Protein AF-A0A382MB80-F1 (afdb_monomer_lite)

Sequence (82 aa):
MPQILLKKLVKSLKRYNLKIYKLPVSEKTKTLNVANKIIEQLLQDNFNRSDCIISFGGGIVGDLSAFISSVTKRGMKFINIP

Radius of gyration: 12.39 Å; chains: 1; bounding box: 31×18×29 Å

Organism: NCBI:txid408172

pLDDT: mean 89.7, std 8.46, range [58.44, 97.31]

Structure (mmCIF, N/CA/C/O backbone):
data_AF-A0A382MB80-F1
#
_entry.id   AF-A0A382MB80-F1
#
loop_
_atom_site.group_PDB
_atom_site.id
_atom_site.type_symbol
_atom_site.label_atom_id
_atom_site.label_alt_id
_atom_site.label_comp_id
_atom_site.label_asym_id
_atom_site.label_entity_id
_atom_site.label_seq_id
_atom_site.pdbx_PDB_ins_code
_atom_site.Cartn_x
_atom_site.Cartn_y
_atom_site.Cartn_z
_atom_site.occupancy
_atom_site.B_iso_or_equiv
_atom_site.auth_seq_id
_atom_site.auth_comp_id
_atom_site.auth_asym_id
_atom_site.auth_atom_id
_atom_site.pdbx_PDB_model_num
ATOM 1 N N . MET A 1 1 ? 1.896 6.017 -13.391 1.00 58.44 1 MET A N 1
ATOM 2 C CA . MET A 1 1 ? 0.650 5.459 -12.819 1.00 58.44 1 MET A CA 1
ATOM 3 C C . MET A 1 1 ? -0.542 6.306 -13.260 1.00 58.44 1 MET A C 1
ATOM 5 O O . MET A 1 1 ? -0.388 7.526 -13.249 1.00 58.44 1 MET A O 1
ATOM 9 N N . PRO A 1 2 ? -1.701 5.733 -13.640 1.00 68.00 2 PRO A N 1
ATOM 10 C CA . PRO A 1 2 ? -2.856 6.523 -14.063 1.00 68.00 2 PRO A CA 1
ATOM 11 C C . PRO A 1 2 ? -3.400 7.339 -12.883 1.00 68.00 2 PRO A C 1
ATOM 13 O O . PRO A 1 2 ? -3.956 6.784 -11.935 1.00 68.00 2 PRO A O 1
ATOM 16 N N . GLN A 1 3 ? -3.263 8.668 -12.933 1.00 75.62 3 GLN A N 1
ATOM 17 C CA . GLN A 1 3 ? -3.715 9.570 -11.859 1.00 75.62 3 GLN A CA 1
ATOM 18 C C . GLN A 1 3 ? -5.214 9.413 -11.538 1.00 75.62 3 GLN A C 1
ATOM 20 O O . GLN A 1 3 ? -5.647 9.703 -10.424 1.00 75.62 3 GLN A O 1
ATOM 25 N N . ILE A 1 4 ? -6.007 8.927 -12.496 1.00 84.31 4 ILE A N 1
ATOM 26 C CA . ILE A 1 4 ? -7.452 8.713 -12.362 1.00 84.31 4 ILE A CA 1
ATOM 27 C C . ILE A 1 4 ? -7.771 7.624 -11.328 1.00 84.31 4 ILE A C 1
ATOM 29 O O . ILE A 1 4 ? -8.659 7.813 -10.496 1.00 84.31 4 ILE A O 1
ATOM 33 N N . LEU A 1 5 ? -7.052 6.497 -11.348 1.00 87.19 5 LEU A N 1
ATOM 34 C CA . LEU A 1 5 ? -7.337 5.379 -10.443 1.00 87.19 5 LEU A CA 1
ATOM 35 C C . LEU A 1 5 ? -6.944 5.718 -9.003 1.00 87.19 5 LEU A C 1
ATOM 37 O O . LEU A 1 5 ? -7.721 5.468 -8.084 1.00 87.19 5 LEU A O 1
ATOM 41 N N . LEU A 1 6 ? -5.806 6.395 -8.818 1.00 86.94 6 LEU A N 1
ATOM 42 C CA . LEU A 1 6 ? -5.395 6.887 -7.503 1.00 86.94 6 LEU A CA 1
ATOM 43 C C . LEU A 1 6 ? -6.446 7.842 -6.916 1.00 86.94 6 LEU A C 1
ATOM 45 O O . LEU A 1 6 ? -6.825 7.705 -5.756 1.00 86.94 6 LEU A O 1
ATOM 49 N N . LYS A 1 7 ? -6.979 8.770 -7.725 1.00 89.31 7 LYS A N 1
ATOM 50 C CA . LYS A 1 7 ? -8.059 9.675 -7.293 1.00 89.31 7 LYS A CA 1
ATOM 51 C C . LYS A 1 7 ? -9.314 8.911 -6.856 1.00 89.31 7 LYS A C 1
ATOM 53 O O . LYS A 1 7 ? -9.909 9.263 -5.839 1.00 89.31 7 LYS A O 1
ATOM 58 N N . LYS A 1 8 ? -9.714 7.863 -7.589 1.00 92.00 8 LYS A N 1
ATOM 59 C CA . LYS A 1 8 ? -10.858 7.012 -7.211 1.00 92.00 8 LYS A CA 1
ATOM 60 C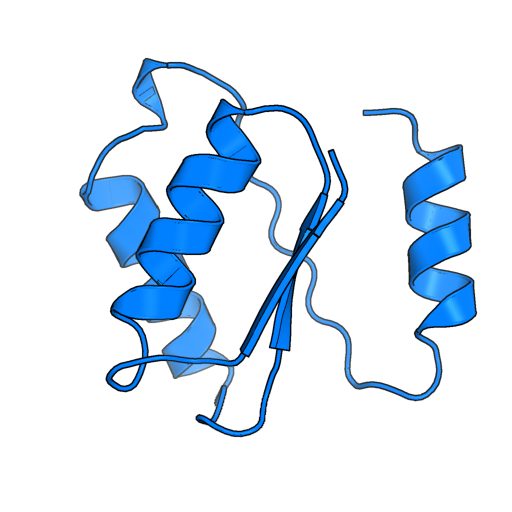 C . LYS A 1 8 ? -10.614 6.273 -5.892 1.00 92.00 8 LYS A C 1
ATOM 62 O O . LYS A 1 8 ? -11.510 6.246 -5.046 1.00 92.00 8 LYS A O 1
ATOM 67 N N . LEU A 1 9 ? -9.415 5.724 -5.699 1.00 90.88 9 LEU A N 1
ATOM 68 C CA . LEU A 1 9 ? -9.044 5.014 -4.474 1.00 90.88 9 LEU A CA 1
ATOM 69 C C . LEU A 1 9 ? -9.070 5.952 -3.260 1.00 90.88 9 LEU A C 1
ATOM 71 O O . LEU A 1 9 ? -9.765 5.676 -2.285 1.00 90.88 9 LEU A O 1
ATOM 75 N N . VAL A 1 10 ? -8.411 7.110 -3.360 1.00 91.50 10 VAL A N 1
ATOM 76 C CA . VAL A 1 10 ? -8.395 8.127 -2.294 1.00 91.50 10 VAL A CA 1
ATOM 77 C C . VAL A 1 10 ? -9.814 8.593 -1.955 1.00 91.50 10 VAL A C 1
ATOM 79 O O . VAL A 1 10 ? -10.174 8.681 -0.784 1.00 91.50 10 VAL A O 1
ATOM 82 N N . LYS A 1 11 ? -10.670 8.813 -2.964 1.00 93.75 11 LYS A N 1
ATOM 83 C CA . LYS A 1 11 ? -12.078 9.189 -2.747 1.00 93.75 11 LYS A CA 1
ATOM 84 C C . LYS A 1 11 ? -12.876 8.102 -2.019 1.00 93.75 11 LYS A C 1
ATOM 86 O O . LYS A 1 11 ? -13.768 8.433 -1.239 1.00 93.75 11 LYS A O 1
ATOM 91 N N . SER A 1 12 ? -12.573 6.831 -2.268 1.00 93.56 12 SER A N 1
ATOM 92 C CA . SER A 1 12 ? -13.247 5.693 -1.626 1.00 93.56 12 SER A CA 1
ATOM 93 C C . SER A 1 12 ? -12.792 5.505 -0.176 1.00 93.56 12 SER A C 1
ATOM 95 O O . SER A 1 12 ? -13.589 5.126 0.677 1.00 93.56 12 SER A O 1
ATOM 97 N N . LEU A 1 13 ? -11.540 5.860 0.123 1.00 94.31 13 LEU A N 1
ATOM 98 C CA . LEU A 1 13 ? -10.932 5.738 1.448 1.00 94.31 13 LEU A CA 1
ATOM 99 C C . LEU A 1 13 ? -10.980 7.030 2.283 1.00 94.31 13 LEU A C 1
ATOM 101 O O . LEU A 1 13 ? -10.342 7.113 3.325 1.00 94.31 13 LEU A O 1
ATOM 105 N N . LYS A 1 14 ? -11.783 8.021 1.883 1.00 92.12 14 LYS A N 1
ATOM 106 C CA . LYS A 1 14 ? -11.936 9.329 2.555 1.00 92.12 14 LYS A CA 1
ATOM 107 C C . LYS A 1 14 ? -12.314 9.287 4.046 1.00 92.12 14 LYS A C 1
ATOM 109 O O . LYS A 1 14 ? -12.261 10.312 4.710 1.00 92.12 14 LYS A O 1
ATOM 114 N N . ARG A 1 15 ? -12.753 8.131 4.557 1.00 94.50 15 ARG A N 1
ATOM 115 C CA . ARG A 1 15 ? -13.076 7.909 5.978 1.00 94.50 15 ARG A CA 1
ATOM 116 C C . ARG A 1 15 ? -11.848 7.563 6.831 1.00 94.50 15 ARG A C 1
ATOM 118 O O . ARG A 1 15 ? -11.968 7.516 8.048 1.00 94.50 15 ARG A O 1
ATOM 125 N N . TYR A 1 16 ? -10.703 7.302 6.206 1.00 93.12 16 TYR A N 1
ATOM 126 C CA . TYR A 1 16 ? -9.453 6.943 6.870 1.00 93.12 16 TYR A CA 1
ATOM 127 C C . TYR A 1 16 ? -8.457 8.103 6.815 1.00 93.12 16 TYR A C 1
ATOM 129 O O . TYR A 1 16 ? -8.495 8.924 5.898 1.00 93.12 16 TYR A O 1
ATOM 137 N N . ASN A 1 17 ? -7.529 8.146 7.774 1.00 93.50 17 ASN A N 1
ATOM 138 C CA . ASN A 1 17 ? -6.392 9.059 7.721 1.00 93.50 17 ASN A CA 1
ATOM 139 C C . ASN A 1 17 ? -5.348 8.516 6.735 1.00 93.50 17 ASN A C 1
ATOM 141 O O . ASN A 1 17 ? -4.593 7.600 7.055 1.00 93.50 17 ASN A O 1
ATOM 145 N N . LEU A 1 18 ? -5.356 9.035 5.509 1.00 93.94 18 LEU A N 1
ATOM 146 C CA . LEU A 1 18 ? -4.522 8.529 4.423 1.00 93.94 18 LEU A CA 1
ATOM 147 C C . LEU A 1 18 ? -3.174 9.245 4.373 1.00 93.94 18 LEU A C 1
ATOM 149 O O . LEU A 1 18 ? -3.119 10.464 4.221 1.00 93.94 18 LEU A O 1
ATOM 153 N N . LYS A 1 19 ? -2.089 8.466 4.373 1.00 94.12 19 LYS A N 1
ATOM 154 C CA . LYS A 1 19 ? -0.753 8.932 3.983 1.00 94.12 19 LYS A CA 1
ATOM 155 C C . LYS A 1 19 ? -0.323 8.240 2.696 1.00 94.12 19 LYS A C 1
ATOM 157 O O . LYS A 1 19 ? -0.486 7.033 2.544 1.00 94.12 19 LYS A O 1
ATOM 162 N N . ILE A 1 20 ? 0.174 9.028 1.743 1.00 92.44 20 ILE A N 1
ATOM 163 C CA . ILE A 1 20 ? 0.555 8.549 0.411 1.00 92.44 20 ILE A CA 1
ATOM 164 C C . ILE A 1 20 ? 2.073 8.614 0.287 1.00 92.44 20 ILE A C 1
ATOM 166 O O . ILE A 1 20 ? 2.642 9.700 0.189 1.00 92.44 20 ILE A O 1
ATOM 170 N N . TYR A 1 21 ? 2.708 7.449 0.204 1.00 91.12 21 TYR A N 1
ATOM 171 C CA . TYR A 1 21 ? 4.138 7.323 -0.061 1.00 91.12 21 TYR A CA 1
ATOM 172 C C . TYR A 1 21 ? 4.354 6.996 -1.535 1.00 91.12 21 TYR A C 1
ATOM 174 O O . TYR A 1 21 ? 3.794 6.037 -2.066 1.00 91.12 21 TYR A O 1
ATOM 182 N N . LYS A 1 22 ? 5.156 7.812 -2.221 1.00 87.88 22 LYS A N 1
ATOM 183 C CA . LYS A 1 22 ? 5.522 7.576 -3.621 1.00 87.88 22 LYS A CA 1
ATOM 184 C C . LYS A 1 22 ? 6.884 6.902 -3.675 1.00 87.88 22 LYS A C 1
ATOM 186 O O . LYS A 1 22 ? 7.865 7.453 -3.184 1.00 87.88 22 LYS A O 1
ATOM 191 N N . LEU A 1 23 ? 6.934 5.739 -4.313 1.00 81.06 23 LEU A N 1
ATOM 192 C CA . LEU A 1 23 ? 8.158 4.975 -4.526 1.00 81.06 23 LEU A CA 1
ATOM 193 C C . LEU A 1 23 ? 8.635 5.129 -5.979 1.00 81.06 23 LEU A C 1
ATOM 195 O O . LEU A 1 23 ? 7.814 5.022 -6.895 1.00 81.06 23 LEU A O 1
ATOM 199 N N . PRO A 1 24 ? 9.937 5.365 -6.224 1.00 73.25 24 PRO A N 1
ATOM 200 C CA . PRO A 1 24 ? 10.488 5.320 -7.574 1.00 73.25 24 PRO A CA 1
ATOM 201 C C . PRO A 1 24 ? 10.471 3.873 -8.084 1.00 73.25 24 PRO A 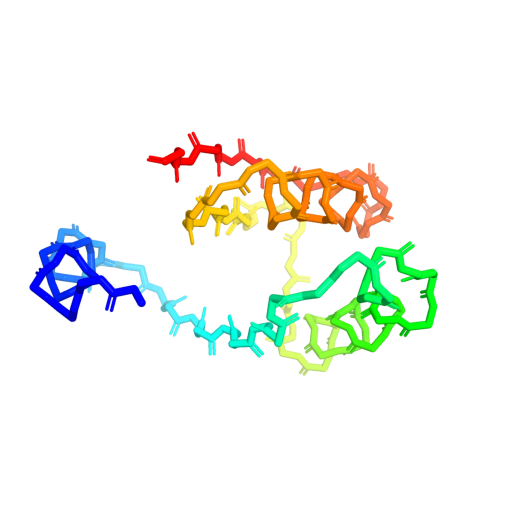C 1
ATOM 203 O O 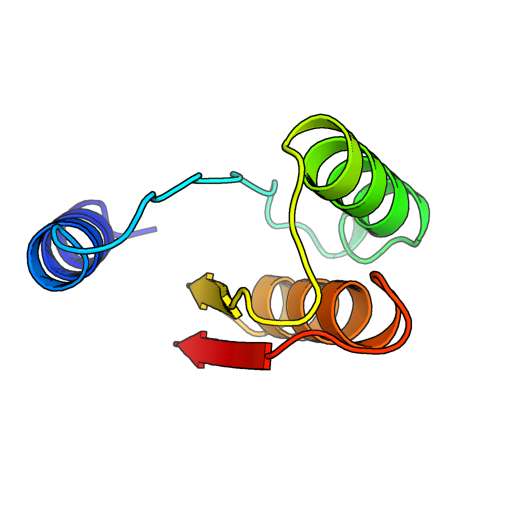. PRO A 1 24 ? 11.045 2.986 -7.463 1.00 73.25 24 PRO A O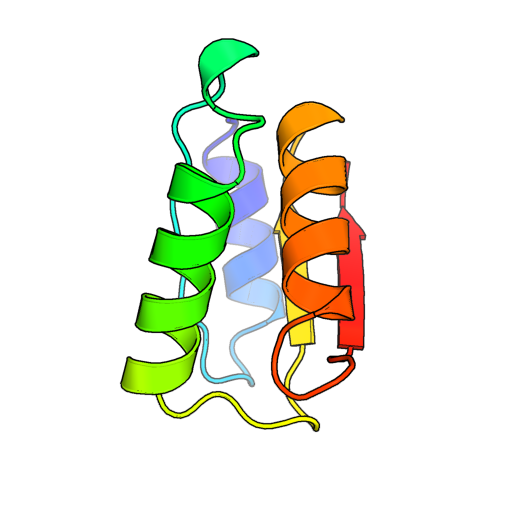 1
ATOM 206 N N . VAL A 1 25 ? 9.817 3.602 -9.211 1.00 68.50 25 VAL 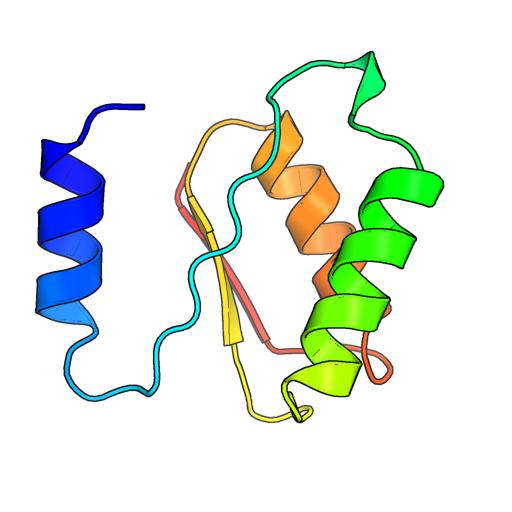A N 1
ATOM 207 C CA . VAL A 1 25 ? 9.681 2.230 -9.728 1.00 68.50 25 VAL A CA 1
ATOM 208 C C . VAL A 1 25 ? 10.923 1.871 -10.547 1.00 68.50 25 VAL A C 1
ATOM 210 O O . VAL A 1 25 ? 11.058 2.281 -11.694 1.00 68.50 25 VAL A O 1
ATOM 213 N N . SER A 1 26 ? 11.844 1.125 -9.943 1.00 73.06 26 SER A N 1
ATOM 214 C CA . SER A 1 26 ? 13.007 0.514 -10.596 1.00 73.06 26 SER A CA 1
ATOM 215 C C . SER A 1 26 ? 13.324 -0.802 -9.887 1.00 73.06 26 SER A C 1
ATOM 217 O O . SER A 1 26 ? 13.090 -0.913 -8.685 1.00 73.06 26 SER A O 1
ATOM 219 N N . GLU A 1 27 ? 13.890 -1.792 -10.580 1.00 66.31 27 GLU A N 1
ATOM 220 C CA . GLU A 1 27 ? 14.428 -2.989 -9.910 1.00 66.31 27 GLU A CA 1
ATOM 221 C C . GLU A 1 27 ? 15.489 -2.628 -8.865 1.00 66.31 27 GLU A C 1
ATOM 223 O O . GLU A 1 27 ? 15.538 -3.232 -7.797 1.00 66.31 27 GLU A O 1
ATOM 228 N N . LYS A 1 28 ? 16.254 -1.553 -9.102 1.00 68.19 28 LYS A N 1
ATOM 229 C CA . LYS A 1 28 ? 17.206 -1.003 -8.123 1.00 68.19 28 LYS A CA 1
ATOM 230 C C . LYS A 1 28 ? 16.524 -0.511 -6.838 1.00 68.19 28 LYS A C 1
ATOM 232 O O . LYS A 1 28 ? 17.181 -0.352 -5.812 1.00 68.19 28 LYS A O 1
ATOM 237 N N . THR A 1 29 ? 15.213 -0.273 -6.875 1.00 67.00 29 THR A N 1
ATOM 238 C CA . THR A 1 29 ? 14.412 0.135 -5.716 1.00 67.00 29 THR A CA 1
ATOM 239 C C . THR A 1 29 ? 14.015 -1.056 -4.836 1.00 67.00 29 THR A C 1
ATOM 241 O O . THR A 1 29 ? 13.640 -0.849 -3.684 1.00 67.00 29 THR A O 1
ATOM 244 N N . LYS A 1 30 ? 14.140 -2.308 -5.309 1.00 71.94 30 LYS A N 1
ATOM 245 C CA . LYS A 1 30 ? 13.906 -3.521 -4.502 1.00 71.94 30 LYS A CA 1
ATOM 246 C C . LYS A 1 30 ? 15.106 -3.799 -3.586 1.00 71.94 30 LYS A C 1
ATOM 248 O O . LYS A 1 30 ? 15.756 -4.835 -3.663 1.00 71.94 30 LYS A O 1
ATOM 253 N N . THR A 1 31 ? 15.426 -2.831 -2.735 1.00 83.81 31 THR A N 1
ATOM 254 C CA . THR A 1 31 ? 16.550 -2.883 -1.799 1.00 83.81 31 THR A CA 1
ATOM 255 C C . THR A 1 31 ? 16.077 -2.638 -0.374 1.00 83.81 31 THR A C 1
ATOM 257 O O . THR A 1 31 ? 15.122 -1.896 -0.126 1.00 83.81 31 THR A O 1
ATOM 260 N N . LEU A 1 32 ? 16.786 -3.240 0.583 1.00 87.31 32 LEU A N 1
ATOM 261 C CA . LEU A 1 32 ? 16.502 -3.065 2.007 1.00 87.31 32 LEU A CA 1
ATOM 262 C C . LEU A 1 32 ? 16.621 -1.601 2.443 1.00 87.31 32 LEU A C 1
ATOM 264 O O . LEU A 1 32 ? 15.851 -1.165 3.288 1.00 87.31 32 LEU A O 1
ATOM 268 N N . ASN A 1 33 ? 17.501 -0.810 1.824 1.00 89.62 33 ASN A N 1
ATOM 269 C CA . ASN A 1 33 ? 17.617 0.619 2.127 1.00 89.62 33 ASN A CA 1
ATOM 270 C C . ASN A 1 33 ? 16.319 1.382 1.846 1.00 89.62 33 ASN A C 1
ATOM 272 O O . ASN A 1 33 ? 15.924 2.236 2.638 1.00 89.62 33 ASN A O 1
ATOM 276 N N . VAL A 1 34 ? 15.639 1.079 0.736 1.00 88.44 34 VAL A N 1
ATOM 277 C CA . VAL A 1 34 ? 14.362 1.730 0.423 1.00 88.44 34 VAL A CA 1
ATOM 278 C C . VAL A 1 34 ? 13.274 1.243 1.374 1.00 88.44 34 VAL A C 1
ATOM 280 O O . VAL A 1 34 ? 12.503 2.064 1.866 1.00 88.44 34 VAL A O 1
ATOM 283 N N . ALA A 1 35 ? 13.242 -0.058 1.681 1.00 91.75 35 ALA A N 1
ATOM 284 C CA . ALA A 1 35 ? 12.321 -0.597 2.678 1.00 91.75 35 ALA A CA 1
ATOM 285 C C . ALA A 1 35 ? 12.497 0.104 4.034 1.00 91.75 35 ALA A C 1
ATOM 287 O O . ALA A 1 35 ? 11.528 0.633 4.571 1.00 91.75 35 ALA A O 1
ATOM 288 N N . ASN A 1 36 ? 13.733 0.194 4.531 1.00 92.94 36 ASN A N 1
ATOM 289 C CA . ASN A 1 36 ? 14.071 0.851 5.792 1.00 92.94 36 ASN A CA 1
ATOM 290 C C . ASN A 1 36 ? 13.641 2.317 5.804 1.00 92.94 36 ASN A C 1
ATOM 292 O O . ASN A 1 36 ? 13.000 2.746 6.757 1.00 92.94 36 ASN A O 1
ATOM 296 N N . LYS A 1 37 ? 13.885 3.058 4.718 1.00 92.88 37 LYS A N 1
ATOM 297 C CA . LYS A 1 37 ? 13.450 4.455 4.608 1.00 92.88 37 LYS A CA 1
ATOM 298 C C . LYS A 1 37 ? 11.932 4.610 4.747 1.00 92.88 37 LYS A C 1
ATOM 300 O O . LYS A 1 37 ? 11.471 5.543 5.398 1.00 92.88 37 LYS A O 1
ATOM 305 N N . ILE A 1 38 ? 11.145 3.715 4.147 1.00 93.38 38 ILE A N 1
ATOM 306 C CA . ILE A 1 38 ? 9.684 3.748 4.302 1.00 93.38 38 ILE A CA 1
ATOM 307 C C . ILE A 1 38 ? 9.274 3.326 5.712 1.00 93.38 38 ILE A C 1
ATOM 309 O O . ILE A 1 38 ? 8.401 3.959 6.292 1.00 93.38 38 ILE A O 1
ATOM 313 N N . ILE A 1 39 ? 9.905 2.301 6.287 1.00 94.50 39 ILE A N 1
ATOM 314 C CA . ILE A 1 39 ? 9.633 1.866 7.664 1.00 94.50 39 ILE A CA 1
ATOM 315 C C . ILE A 1 39 ? 9.872 3.023 8.640 1.00 94.50 39 ILE A C 1
ATOM 317 O O . ILE A 1 39 ? 9.018 3.298 9.478 1.00 94.50 39 ILE A O 1
ATOM 321 N N . GLU A 1 40 ? 10.983 3.746 8.503 1.00 95.00 40 GLU A N 1
ATOM 322 C CA . GLU A 1 40 ? 11.282 4.938 9.302 1.00 95.00 40 GLU A CA 1
ATOM 323 C C . GLU A 1 40 ? 10.198 6.009 9.155 1.00 95.00 40 GLU A C 1
ATOM 325 O O . GLU A 1 40 ? 9.723 6.533 10.161 1.00 95.00 40 GLU A O 1
ATOM 330 N N . GLN A 1 41 ? 9.750 6.287 7.926 1.00 94.81 41 GLN A N 1
ATOM 331 C CA . GLN A 1 41 ? 8.655 7.230 7.682 1.00 94.81 41 GLN A CA 1
ATOM 332 C C . GLN A 1 41 ? 7.349 6.778 8.344 1.00 94.81 41 GLN A C 1
ATOM 334 O O . GLN A 1 41 ? 6.704 7.580 9.011 1.00 94.81 41 GLN A O 1
ATOM 339 N N . LEU A 1 42 ? 6.983 5.496 8.239 1.00 94.69 42 LEU A N 1
ATOM 340 C CA . LEU A 1 42 ? 5.796 4.941 8.898 1.00 94.69 42 LEU A CA 1
ATOM 341 C C . LEU A 1 42 ? 5.875 5.095 10.424 1.00 94.69 42 LEU A C 1
ATOM 343 O O . LEU A 1 42 ? 4.884 5.441 11.069 1.00 94.69 42 LEU A O 1
ATOM 347 N N . LEU A 1 43 ? 7.053 4.865 11.009 1.00 93.81 43 LEU A N 1
ATOM 348 C CA . LEU A 1 43 ? 7.273 5.023 12.445 1.00 93.81 43 LEU A CA 1
ATOM 349 C C . LEU A 1 43 ? 7.189 6.491 12.883 1.00 93.81 43 LEU A C 1
ATOM 351 O O . LEU A 1 43 ? 6.534 6.772 13.884 1.00 93.81 43 LEU A O 1
ATOM 355 N N . GLN A 1 44 ? 7.789 7.416 12.128 1.00 95.38 44 GLN A N 1
ATOM 356 C CA . GLN A 1 44 ? 7.674 8.864 12.364 1.00 95.38 44 GLN A CA 1
ATOM 357 C C . GLN A 1 44 ? 6.225 9.346 12.248 1.00 95.38 44 GLN A C 1
ATOM 359 O O . GLN A 1 44 ? 5.778 10.218 12.990 1.00 95.38 44 GLN A O 1
ATOM 364 N N . ASP A 1 45 ? 5.472 8.729 11.344 1.00 95.00 45 ASP A N 1
ATOM 365 C CA . ASP A 1 45 ? 4.075 9.028 11.091 1.00 95.00 45 ASP A CA 1
ATOM 366 C C . ASP A 1 45 ? 3.102 8.379 12.087 1.00 95.00 45 ASP A C 1
ATOM 368 O O . ASP A 1 45 ? 1.889 8.538 11.920 1.00 95.00 45 ASP A O 1
ATOM 372 N N . ASN A 1 46 ? 3.626 7.723 13.131 1.00 94.00 46 ASN A N 1
ATOM 373 C CA . ASN A 1 46 ? 2.898 7.053 14.211 1.00 94.00 46 ASN A CA 1
ATOM 374 C C . ASN A 1 46 ? 1.968 5.921 13.745 1.00 94.00 46 ASN A C 1
ATOM 376 O O . ASN A 1 46 ? 0.915 5.693 14.345 1.00 94.00 46 ASN A O 1
ATOM 380 N N . PHE A 1 47 ? 2.365 5.180 12.706 1.00 94.75 47 PHE A N 1
ATOM 381 C CA . PHE A 1 47 ? 1.641 3.977 12.298 1.00 94.75 47 PHE A CA 1
ATOM 382 C C . PHE A 1 47 ? 1.682 2.885 13.381 1.00 94.75 47 PHE A C 1
ATOM 384 O O . PHE A 1 47 ? 2.719 2.572 13.980 1.00 94.75 47 PHE A O 1
ATOM 391 N N . ASN A 1 48 ? 0.529 2.257 13.583 1.00 93.31 48 ASN A N 1
ATOM 392 C CA . ASN A 1 48 ? 0.266 1.206 14.552 1.00 93.31 48 ASN A CA 1
ATOM 393 C C . ASN A 1 48 ? -0.050 -0.125 13.867 1.00 93.31 48 ASN A C 1
ATOM 395 O O . ASN A 1 48 ? -0.413 -0.195 12.698 1.00 93.31 48 ASN A O 1
ATOM 399 N N . ARG A 1 49 ? 0.011 -1.218 14.634 1.00 92.75 49 ARG A N 1
ATOM 400 C CA . ARG A 1 49 ? -0.267 -2.575 14.132 1.00 92.75 49 ARG A CA 1
ATOM 401 C C . ARG A 1 49 ? -1.683 -2.744 13.553 1.00 92.75 49 ARG A C 1
ATOM 403 O O . ARG A 1 49 ? -1.916 -3.624 12.729 1.00 92.75 49 ARG A O 1
ATOM 410 N N . SER A 1 50 ? -2.632 -1.922 14.000 1.00 93.88 50 SER A N 1
ATOM 411 C CA . SER A 1 50 ? -4.017 -1.900 13.519 1.00 93.88 50 SER A CA 1
ATOM 412 C C . SER A 1 50 ? -4.187 -1.248 12.148 1.00 93.88 50 SER A C 1
ATOM 414 O O . SER A 1 50 ? -5.211 -1.504 11.502 1.00 93.88 50 SER A O 1
ATOM 416 N N . ASP A 1 51 ? -3.220 -0.426 11.732 1.00 95.88 51 ASP A N 1
ATOM 417 C CA . ASP A 1 51 ? -3.255 0.303 10.470 1.00 95.88 51 ASP A CA 1
ATOM 418 C C . ASP A 1 51 ? -2.979 -0.629 9.288 1.00 95.88 51 ASP A C 1
ATOM 420 O O . ASP A 1 51 ? -2.527 -1.770 9.439 1.00 95.88 51 ASP A O 1
ATOM 424 N N . CYS A 1 52 ? -3.291 -0.137 8.091 1.00 95.94 52 CYS A N 1
ATOM 425 C CA . CYS A 1 52 ? -3.212 -0.905 6.859 1.00 95.94 52 CYS A CA 1
ATOM 426 C C . CYS A 1 52 ? -2.252 -0.251 5.872 1.00 95.94 52 CYS A C 1
ATOM 428 O O . CYS A 1 52 ? -2.401 0.923 5.532 1.00 95.94 52 CYS A O 1
ATOM 430 N N . ILE A 1 53 ? -1.317 -1.044 5.360 1.00 96.25 53 ILE A N 1
ATOM 431 C CA . ILE A 1 53 ? -0.492 -0.690 4.210 1.00 96.25 53 ILE A CA 1
ATOM 432 C C . ILE A 1 53 ? -1.211 -1.176 2.953 1.00 96.25 53 ILE A C 1
ATOM 434 O O . ILE A 1 53 ? -1.652 -2.322 2.883 1.00 96.25 53 ILE A O 1
ATOM 438 N N . ILE A 1 54 ? -1.346 -0.301 1.960 1.00 95.62 54 ILE A N 1
ATOM 439 C CA . ILE A 1 54 ? -1.953 -0.631 0.670 1.00 95.62 54 ILE A CA 1
ATOM 440 C C . ILE A 1 54 ? -0.895 -0.412 -0.407 1.00 95.62 54 ILE A C 1
ATOM 442 O O . ILE A 1 54 ? -0.471 0.727 -0.615 1.00 95.62 54 ILE A O 1
ATOM 446 N N . SER A 1 55 ? -0.474 -1.472 -1.100 1.00 94.44 55 SER A N 1
ATOM 447 C CA . SER A 1 55 ? 0.293 -1.306 -2.337 1.00 94.44 55 SER A CA 1
ATOM 448 C C . SER A 1 55 ? -0.650 -1.018 -3.488 1.00 94.44 55 SER A C 1
ATOM 450 O O . SER A 1 55 ? -1.690 -1.656 -3.641 1.00 94.44 55 SER A O 1
ATOM 452 N N . PHE A 1 56 ? -0.267 -0.041 -4.302 1.00 92.25 56 PHE A N 1
ATOM 453 C CA . PHE A 1 56 ? -1.002 0.339 -5.494 1.00 92.25 56 PHE A CA 1
ATOM 454 C C . PHE A 1 56 ? -0.024 0.423 -6.668 1.00 92.25 56 PHE A C 1
ATOM 456 O O . PHE A 1 56 ? 0.739 1.387 -6.779 1.00 92.25 56 PHE A O 1
ATOM 463 N N . GLY A 1 57 ? -0.022 -0.599 -7.525 1.00 88.62 57 GLY A N 1
ATOM 464 C CA . GLY A 1 57 ? 0.865 -0.715 -8.683 1.00 88.62 57 GLY A CA 1
ATOM 465 C C . GLY A 1 57 ? 1.420 -2.125 -8.890 1.00 88.62 57 GLY A C 1
ATOM 466 O O . GLY A 1 57 ? 1.046 -3.062 -8.199 1.00 88.62 57 GLY A O 1
ATOM 467 N N . GLY A 1 58 ? 2.356 -2.261 -9.835 1.00 87.50 58 GLY A N 1
ATOM 468 C CA . GLY A 1 58 ? 2.874 -3.564 -10.264 1.00 87.50 58 GLY A CA 1
ATOM 469 C C . GLY A 1 58 ? 3.733 -4.309 -9.231 1.00 87.50 58 GLY A C 1
ATOM 470 O O . GLY A 1 58 ? 3.999 -3.820 -8.131 1.00 87.50 58 GLY A O 1
ATOM 471 N N . GLY A 1 59 ? 4.238 -5.482 -9.630 1.00 87.75 59 GLY A N 1
ATOM 472 C CA . GLY A 1 59 ? 4.898 -6.451 -8.740 1.00 87.75 59 GLY A CA 1
ATOM 473 C C . GLY A 1 59 ? 6.035 -5.895 -7.877 1.00 87.75 59 GLY A C 1
ATOM 474 O O . GLY A 1 59 ? 6.125 -6.236 -6.706 1.00 87.75 59 GLY A O 1
ATOM 475 N N . ILE A 1 60 ? 6.842 -4.958 -8.389 1.00 88.81 60 ILE A N 1
ATOM 476 C CA . ILE A 1 60 ? 7.930 -4.335 -7.608 1.00 88.81 60 ILE A CA 1
ATOM 477 C C . ILE A 1 60 ? 7.384 -3.585 -6.382 1.00 88.81 60 ILE A C 1
ATOM 479 O O . ILE A 1 60 ? 7.931 -3.697 -5.285 1.00 88.81 60 ILE A O 1
ATOM 483 N N . VAL A 1 61 ? 6.304 -2.815 -6.559 1.00 90.00 61 VAL A N 1
ATOM 484 C CA . VAL A 1 61 ? 5.681 -2.048 -5.469 1.00 90.00 61 VAL A CA 1
ATOM 485 C C . VAL A 1 61 ? 4.965 -2.991 -4.507 1.00 90.00 61 VAL A C 1
ATOM 487 O O . VAL A 1 61 ? 5.064 -2.799 -3.295 1.00 90.00 61 VAL A O 1
ATOM 490 N N . GLY A 1 62 ? 4.284 -4.010 -5.037 1.00 92.62 62 GLY A N 1
ATOM 491 C CA . GLY A 1 62 ? 3.625 -5.054 -4.252 1.00 92.62 62 GLY A CA 1
ATOM 492 C C . GLY A 1 62 ? 4.599 -5.794 -3.337 1.00 92.62 62 GLY A C 1
ATOM 493 O O . GLY A 1 62 ? 4.404 -5.789 -2.126 1.00 92.62 62 GLY A O 1
ATOM 494 N N . ASP A 1 63 ? 5.685 -6.336 -3.890 1.00 92.38 63 ASP A N 1
ATOM 495 C CA . ASP A 1 63 ? 6.706 -7.082 -3.146 1.00 92.38 63 ASP A CA 1
ATOM 496 C C . ASP A 1 63 ? 7.348 -6.238 -2.043 1.00 92.38 63 ASP A C 1
ATOM 498 O O . ASP A 1 63 ? 7.466 -6.673 -0.897 1.00 92.38 63 ASP A O 1
ATOM 502 N N . LEU A 1 64 ? 7.760 -5.011 -2.383 1.00 92.62 64 LEU A N 1
ATOM 503 C CA . LEU A 1 64 ? 8.409 -4.117 -1.429 1.00 92.62 64 LEU A CA 1
ATOM 504 C C . LEU A 1 64 ? 7.449 -3.732 -0.297 1.00 92.62 64 LEU A C 1
ATOM 506 O O . LEU A 1 64 ? 7.832 -3.748 0.871 1.00 92.62 64 LEU A O 1
ATOM 510 N N . SER A 1 65 ? 6.193 -3.427 -0.625 1.00 94.25 65 SER A N 1
ATOM 511 C CA . SER A 1 65 ? 5.180 -3.074 0.375 1.00 94.25 65 SER A CA 1
ATOM 512 C C . SER A 1 65 ? 4.786 -4.271 1.238 1.00 94.25 65 SER A C 1
ATOM 514 O O . SER A 1 65 ? 4.604 -4.110 2.443 1.00 94.25 65 SER A O 1
ATOM 516 N N . ALA A 1 66 ? 4.708 -5.471 0.654 1.00 94.94 66 ALA A N 1
ATOM 517 C CA . ALA A 1 66 ? 4.469 -6.709 1.385 1.00 94.94 66 ALA A CA 1
ATOM 518 C C . ALA A 1 66 ? 5.595 -6.950 2.397 1.00 94.94 66 ALA A C 1
ATOM 520 O O . ALA A 1 66 ? 5.324 -7.148 3.583 1.00 94.94 66 ALA A O 1
ATOM 521 N N . PHE A 1 67 ? 6.853 -6.815 1.965 1.00 94.81 67 PHE A N 1
ATOM 522 C CA . PHE A 1 67 ? 8.005 -6.906 2.855 1.00 94.81 67 PHE A CA 1
ATOM 523 C C . PHE A 1 67 ? 7.927 -5.876 3.988 1.00 94.81 67 PHE A C 1
ATOM 525 O O . PHE A 1 67 ? 7.936 -6.266 5.156 1.00 94.81 67 PHE A O 1
ATOM 532 N N . ILE A 1 68 ? 7.748 -4.588 3.667 1.00 95.12 68 ILE A N 1
ATOM 533 C CA . ILE A 1 68 ? 7.609 -3.504 4.656 1.00 95.12 68 ILE A CA 1
ATOM 534 C C . ILE A 1 68 ? 6.492 -3.820 5.659 1.00 95.12 68 ILE A C 1
ATOM 536 O O . ILE A 1 68 ? 6.697 -3.692 6.866 1.00 95.12 68 ILE A O 1
ATOM 540 N N . SER A 1 69 ? 5.329 -4.273 5.187 1.00 96.25 69 SER A N 1
ATOM 541 C CA . SER A 1 69 ? 4.195 -4.606 6.055 1.00 96.25 69 SER A CA 1
ATOM 542 C C . SER A 1 69 ? 4.483 -5.771 6.996 1.00 96.25 69 SER A C 1
ATOM 544 O O . SER A 1 69 ? 4.071 -5.726 8.152 1.00 96.25 69 SER A O 1
ATOM 546 N N . SER A 1 70 ? 5.238 -6.775 6.540 1.00 96.31 70 SER A N 1
ATOM 547 C CA . SER A 1 70 ? 5.579 -7.953 7.340 1.00 96.31 70 SER A CA 1
ATOM 548 C C . SER A 1 70 ? 6.558 -7.632 8.474 1.00 96.31 70 SER A C 1
ATOM 550 O O . SER A 1 70 ? 6.438 -8.182 9.568 1.00 96.31 70 SER A O 1
ATOM 552 N N . VAL A 1 71 ? 7.494 -6.704 8.245 1.00 95.06 71 VAL A N 1
ATOM 553 C CA . VAL A 1 71 ? 8.537 -6.360 9.224 1.00 95.06 71 VAL A CA 1
ATOM 554 C C . VAL A 1 71 ? 8.122 -5.218 10.153 1.00 95.06 71 VAL A C 1
ATOM 556 O O . VAL A 1 71 ? 8.479 -5.214 11.335 1.00 95.06 71 VAL A O 1
ATOM 559 N N . THR A 1 72 ? 7.329 -4.259 9.665 1.00 95.38 72 THR A N 1
ATOM 560 C CA . THR A 1 72 ? 6.926 -3.088 10.457 1.00 95.38 72 THR A CA 1
ATOM 561 C C . THR A 1 72 ? 6.064 -3.530 11.632 1.00 95.38 72 THR A C 1
ATOM 563 O O . THR A 1 72 ? 5.069 -4.229 11.457 1.00 95.38 72 THR A O 1
ATOM 566 N N . LYS A 1 73 ? 6.459 -3.148 12.854 1.00 93.00 73 LYS A N 1
ATOM 567 C CA . LYS A 1 73 ? 5.753 -3.500 14.103 1.00 93.00 73 LYS A CA 1
ATOM 568 C C . LYS A 1 73 ? 5.439 -5.009 14.229 1.00 93.00 73 LYS A C 1
ATOM 570 O O . LYS A 1 73 ? 4.451 -5.374 14.865 1.00 93.00 73 LYS A O 1
ATOM 575 N N . ARG A 1 74 ? 6.303 -5.877 13.674 1.00 93.06 74 ARG A N 1
ATOM 576 C CA . ARG A 1 74 ? 6.138 -7.348 13.623 1.00 93.06 74 ARG A CA 1
ATOM 577 C C . ARG A 1 74 ? 4.900 -7.818 12.840 1.00 93.06 74 ARG A C 1
ATOM 579 O O . ARG A 1 74 ? 4.320 -8.851 13.174 1.00 93.06 74 ARG A O 1
ATOM 586 N N . GLY A 1 75 ? 4.473 -7.047 11.845 1.00 93.69 75 GLY A N 1
ATOM 587 C CA . GLY A 1 75 ? 3.375 -7.399 10.951 1.00 93.69 75 GLY A CA 1
ATOM 588 C C . GLY A 1 75 ? 2.184 -6.457 11.090 1.00 93.69 75 GLY A C 1
ATOM 589 O O . GLY A 1 75 ? 1.472 -6.478 12.098 1.00 93.69 75 GLY A O 1
ATOM 590 N N . MET A 1 76 ? 1.952 -5.672 10.043 1.00 96.06 76 MET A N 1
ATOM 591 C CA . MET A 1 76 ? 0.790 -4.806 9.841 1.00 96.06 76 MET A CA 1
ATOM 592 C C . MET A 1 76 ? -0.178 -5.416 8.823 1.00 96.06 76 MET A C 1
ATOM 594 O O . MET A 1 76 ? 0.187 -6.305 8.054 1.00 96.06 76 MET A O 1
ATOM 598 N N . LYS A 1 77 ? -1.421 -4.921 8.789 1.00 97.31 77 LYS A N 1
ATOM 599 C CA . LYS A 1 77 ? -2.380 -5.331 7.755 1.00 97.31 77 LYS A CA 1
ATOM 600 C C . LYS A 1 77 ? -1.887 -4.869 6.387 1.00 97.31 77 LYS A C 1
ATOM 602 O O . LYS A 1 77 ? -1.370 -3.758 6.254 1.00 97.31 77 LYS A O 1
ATOM 607 N N . PHE A 1 78 ? -2.087 -5.706 5.379 1.00 97.00 78 PHE A N 1
ATOM 608 C CA . PHE A 1 78 ? -1.611 -5.452 4.028 1.00 97.00 78 PHE A CA 1
ATOM 609 C C . PHE A 1 78 ? -2.678 -5.786 2.990 1.00 97.00 78 PHE A C 1
ATOM 611 O O . PHE A 1 78 ? -3.326 -6.828 3.073 1.00 97.00 78 PHE A O 1
ATOM 618 N N . ILE A 1 79 ? -2.845 -4.899 2.010 1.00 96.50 79 ILE A N 1
ATOM 619 C CA . ILE A 1 79 ? -3.699 -5.101 0.838 1.00 96.50 79 ILE A CA 1
ATOM 620 C C . ILE A 1 79 ? -2.867 -4.801 -0.404 1.00 96.50 79 ILE A C 1
ATOM 622 O O . ILE A 1 79 ? -2.292 -3.718 -0.516 1.00 96.50 79 ILE A O 1
ATOM 626 N N . ASN A 1 80 ? -2.855 -5.734 -1.354 1.00 95.06 80 ASN A N 1
ATOM 627 C CA . ASN A 1 80 ? -2.233 -5.522 -2.653 1.00 95.06 80 ASN A CA 1
ATOM 628 C C . ASN A 1 80 ? -3.280 -5.200 -3.717 1.00 95.06 80 ASN A C 1
ATOM 630 O O . ASN A 1 80 ? -4.180 -6.001 -3.961 1.00 95.06 80 ASN A O 1
ATOM 634 N N . ILE A 1 81 ? -3.143 -4.039 -4.354 1.00 93.31 81 ILE A N 1
ATOM 635 C CA . ILE A 1 81 ? -3.947 -3.618 -5.501 1.00 93.31 81 ILE A CA 1
ATOM 636 C C . ILE A 1 81 ? -2.997 -3.517 -6.709 1.00 93.31 81 ILE A C 1
ATOM 638 O O . ILE A 1 81 ? -2.343 -2.478 -6.871 1.00 93.31 81 ILE A O 1
ATOM 642 N N . PRO A 1 82 ? -2.868 -4.599 -7.502 1.00 88.12 82 PRO A N 1
ATOM 643 C CA . PRO A 1 82 ? -1.981 -4.638 -8.664 1.00 88.12 82 PRO A CA 1
ATOM 644 C C . PRO A 1 82 ? -2.393 -3.658 -9.774 1.00 88.12 82 PRO A C 1
ATOM 646 O O . PRO A 1 82 ? -3.611 -3.406 -9.937 1.00 88.12 82 PRO A O 1
#

InterPro domains:
  IPR030960 3-dehydroquinate synthase, N-terminal domain [PF01761] (22-82)
  IPR050071 Dehydroquinate Synthase [PTHR4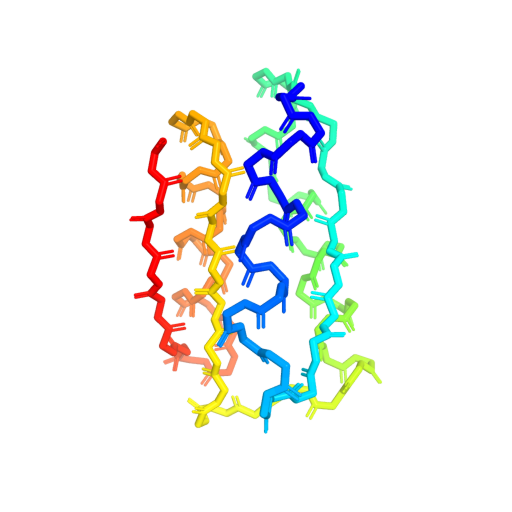3622] (4-82)

Foldseek 3Di:
DPPVVVVVVCVVCVVDDDDDDDQDDDPVCLDVVVLVVVLVVCVVVVPDQADEQEFADDDSSQVSSCVSQCPRVNHHHYHYHD

Secondary structure (DSSP, 8-state):
--HHHHHHHHHHTTTS----PPPP-SGGG-SHHHHHHHHHHHHHTT--TTSEEEEESSHHHHHHHHHHHHHGGG--EEEEE-